Protein AF-A0A921BBA7-F1 (afdb_monomer)

Sequence (128 aa):
MGIFNRSHRPATRPSYISVFQDDDEAFNIWANDMKMPRERIYSLNEKDNFWAMGPTGPWGPCSEIFIDQGKAIGCGKITCTIGCDCDRYLEIWNLVFMQYDRDASGKLTPLPKPSIDTGRGPLNALLQ

Secondary structure (DSSP, 8-state):
------------PPEEEEEETT-HHHHHIIIIIS---GGGEEEE-HHHHEEESSSSEEEEEEEEEEEE--TTTS-S-TT--TT-SSTTEEEEEEEEEEEEEE-TT--EEEEEEEEEEEEEPPGGGG--

Radius of gyration: 17.74 Å; Cα contacts (8 Å, |Δi|>4): 228; chains: 1; bounding box: 37×27×72 Å

Solvent-accessible surface area (backbone atoms only — not comparable to full-atom v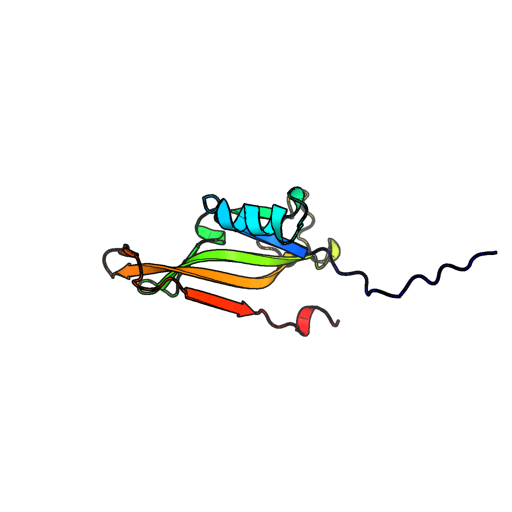alues): 7566 Å² total; per-residue (Å²): 139,84,83,79,78,76,75,85,65,75,84,74,63,60,67,35,36,42,26,23,62,87,39,62,64,62,48,44,44,42,38,68,74,69,60,41,62,64,95,39,52,42,70,35,56,60,92,79,17,44,50,62,80,52,88,46,43,55,22,24,48,22,36,35,37,27,38,54,73,41,74,90,57,33,82,77,51,94,79,68,50,90,94,45,100,43,69,16,54,38,68,45,34,41,42,31,44,35,40,31,33,27,38,93,88,66,51,74,41,78,46,98,65,69,45,79,49,73,52,70,46,80,74,75,78,76,80,118

pLDDT: mean 82.26, std 17.2, range [31.67, 96.19]

Nearest PDB structures (foldseek):
  3htz-assembly1_A  TM=9.015E-01  e=3.832E-12  Aquifex aeolicus
  1riq-assembly1_A  TM=8.917E-01  e=1.479E-11  Aquifex aeolicus
  4xem-assembly1_A  TM=7.958E-01  e=9.562E-10  Homo sapiens
  5knn-assembly3_C  TM=7.940E-01  e=1.075E-09  Homo sapiens
  5v59-assembly1_A  TM=7.681E-01  e=1.075E-09  Homo sapiens

Structure (mmCIF, N/CA/C/O backbone):
data_AF-A0A921BBA7-F1
#
_entry.id   AF-A0A921BBA7-F1
#
loop_
_atom_site.group_PDB
_atom_site.id
_atom_site.type_symbol
_atom_site.label_atom_id
_atom_site.label_alt_id
_atom_site.label_comp_id
_atom_site.label_asym_id
_atom_site.label_entity_id
_atom_site.label_seq_id
_atom_site.pdbx_PDB_ins_code
_atom_site.Cartn_x
_atom_site.Cartn_y
_atom_site.Cartn_z
_atom_site.occupancy
_atom_site.B_iso_or_equiv
_atom_site.auth_seq_id
_atom_site.auth_comp_id
_atom_site.auth_asym_id
_atom_site.auth_atom_id
_atom_site.pdbx_PDB_model_num
ATOM 1 N N . MET A 1 1 ? -8.805 -7.497 -47.170 1.00 36.53 1 MET A N 1
ATOM 2 C CA . MET A 1 1 ? -7.637 -6.730 -46.684 1.00 36.53 1 MET A CA 1
ATOM 3 C C . MET A 1 1 ? -8.135 -5.829 -45.558 1.00 36.53 1 MET A C 1
ATOM 5 O O . MET A 1 1 ? -8.644 -4.751 -45.819 1.00 36.53 1 MET A O 1
ATOM 9 N N . GLY A 1 2 ? -8.181 -6.346 -44.327 1.00 31.67 2 GLY A N 1
ATOM 10 C CA . GLY A 1 2 ? -8.756 -5.635 -43.181 1.00 31.67 2 GLY A CA 1
ATOM 11 C C . GLY A 1 2 ? -7.668 -4.889 -42.42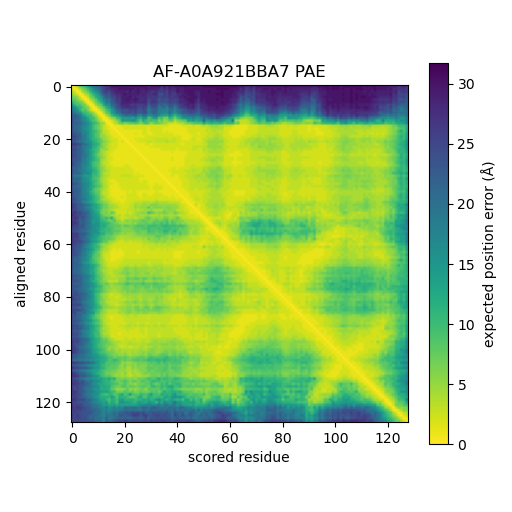2 1.00 31.67 2 GLY A C 1
ATOM 12 O O . GLY A 1 2 ? -6.848 -5.518 -41.761 1.00 31.67 2 GLY A O 1
ATOM 13 N N . ILE A 1 3 ? -7.650 -3.563 -42.527 1.00 39.69 3 ILE A N 1
ATOM 14 C CA . ILE A 1 3 ? -6.789 -2.703 -41.715 1.00 39.69 3 ILE A CA 1
ATOM 15 C C . ILE A 1 3 ? -7.547 -2.449 -40.409 1.00 39.69 3 ILE A C 1
ATOM 17 O O . ILE A 1 3 ? -8.387 -1.556 -40.332 1.00 39.69 3 ILE A O 1
ATOM 21 N N . PHE A 1 4 ? -7.300 -3.269 -39.385 1.00 39.47 4 PHE A N 1
ATOM 22 C CA . PHE A 1 4 ? -7.743 -2.940 -38.032 1.00 39.47 4 PHE A CA 1
ATOM 23 C C . PHE A 1 4 ? -6.871 -1.800 -37.510 1.00 39.47 4 PHE A C 1
ATOM 25 O O . PHE A 1 4 ? -5.696 -1.974 -37.185 1.00 39.47 4 PHE A O 1
ATOM 32 N N . ASN A 1 5 ? -7.476 -0.619 -37.476 1.00 34.72 5 ASN A N 1
ATOM 33 C CA . ASN A 1 5 ? -6.937 0.596 -36.902 1.00 34.72 5 ASN A CA 1
ATOM 34 C C . ASN A 1 5 ? -6.646 0.351 -35.409 1.00 34.72 5 ASN A C 1
ATOM 36 O O . ASN A 1 5 ? -7.567 0.280 -34.593 1.00 34.72 5 ASN A O 1
ATOM 40 N N . ARG A 1 6 ? -5.371 0.164 -35.042 1.00 42.41 6 ARG A N 1
ATOM 41 C CA . ARG A 1 6 ? -4.951 0.186 -33.637 1.00 42.41 6 ARG A CA 1
ATOM 42 C C . ARG A 1 6 ? -5.122 1.619 -33.148 1.00 42.41 6 ARG A C 1
ATOM 44 O O . ARG A 1 6 ? -4.272 2.475 -33.385 1.00 42.41 6 ARG A O 1
ATOM 51 N N . SER A 1 7 ? -6.241 1.865 -32.474 1.00 42.69 7 SER A N 1
ATOM 52 C CA . SER A 1 7 ? -6.438 3.041 -31.635 1.00 42.69 7 SER A CA 1
ATOM 53 C C . SER A 1 7 ? -5.177 3.249 -30.796 1.00 42.69 7 SER A C 1
ATOM 55 O O . SER A 1 7 ? -4.808 2.367 -30.015 1.00 42.69 7 SER A O 1
ATOM 57 N N . HIS A 1 8 ? -4.511 4.385 -30.988 1.00 42.09 8 HIS A N 1
ATOM 58 C CA . HIS A 1 8 ? -3.398 4.836 -30.165 1.00 42.09 8 HIS A CA 1
ATOM 59 C C . HIS A 1 8 ? -3.914 5.076 -28.741 1.00 42.09 8 HIS A C 1
ATOM 61 O O . HIS A 1 8 ? -4.274 6.191 -28.377 1.00 42.09 8 HIS A O 1
ATOM 67 N N . ARG A 1 9 ? -3.983 4.022 -27.923 1.00 42.25 9 ARG A N 1
ATOM 68 C CA . ARG A 1 9 ? -3.868 4.218 -26.480 1.00 42.25 9 ARG A CA 1
ATOM 69 C C . ARG A 1 9 ? -2.393 4.541 -26.239 1.00 42.25 9 ARG A C 1
ATOM 71 O O . ARG A 1 9 ? -1.557 3.775 -26.729 1.00 42.25 9 ARG A O 1
ATOM 78 N N . PRO A 1 10 ? -2.049 5.631 -25.530 1.00 43.28 10 PRO A N 1
ATOM 79 C CA . PRO A 1 10 ? -0.697 5.765 -25.005 1.00 43.28 10 PRO A CA 1
ATOM 80 C C . PRO A 1 10 ? -0.383 4.456 -24.284 1.00 43.28 10 PRO A C 1
ATOM 82 O O . PRO A 1 10 ? -1.270 3.920 -23.614 1.00 43.28 10 PRO A O 1
ATOM 85 N N . ALA A 1 11 ? 0.814 3.898 -24.472 1.00 44.59 11 ALA A N 1
ATOM 86 C CA . ALA A 1 11 ? 1.231 2.721 -23.724 1.00 44.59 11 ALA A CA 1
ATOM 87 C C . ALA A 1 11 ? 1.105 3.072 -22.238 1.00 44.59 11 ALA A C 1
ATOM 89 O O . ALA A 1 11 ? 1.922 3.815 -21.700 1.00 44.59 11 ALA A O 1
ATOM 90 N N . THR A 1 12 ? 0.018 2.637 -21.601 1.00 57.91 12 THR A N 1
ATOM 91 C CA . THR A 1 12 ? -0.230 2.902 -20.192 1.00 57.91 12 THR A CA 1
ATOM 92 C C . THR A 1 12 ? 0.896 2.199 -19.459 1.00 57.91 12 THR A C 1
ATOM 94 O O . THR A 1 12 ? 0.947 0.964 -19.470 1.00 57.91 12 THR A O 1
ATOM 97 N N . ARG A 1 13 ? 1.850 2.976 -18.924 1.00 63.72 13 ARG A N 1
ATOM 98 C CA . ARG A 1 13 ? 2.945 2.440 -18.110 1.00 63.72 13 ARG A CA 1
ATOM 99 C C . ARG A 1 13 ? 2.322 1.516 -17.058 1.00 63.72 13 ARG A C 1
ATOM 101 O O . ARG A 1 13 ? 1.271 1.869 -16.516 1.00 63.72 13 ARG A O 1
ATOM 108 N N . PRO A 1 14 ? 2.882 0.316 -16.834 1.00 68.62 14 PRO A N 1
ATOM 109 C CA . PRO A 1 14 ? 2.267 -0.645 -15.936 1.00 68.62 14 PRO A CA 1
ATOM 110 C C . PRO A 1 14 ? 2.162 -0.029 -14.542 1.00 68.62 14 PRO A C 1
ATOM 112 O O . PRO A 1 14 ? 3.162 0.417 -13.978 1.00 68.62 14 PRO A O 1
ATOM 115 N N . SER A 1 15 ? 0.934 0.020 -14.032 1.00 82.81 15 SER A N 1
ATOM 116 C CA . SER A 1 15 ? 0.661 0.389 -12.654 1.00 82.81 15 SER A CA 1
ATOM 117 C C . SER A 1 15 ? 0.811 -0.825 -11.745 1.00 82.81 15 SER A C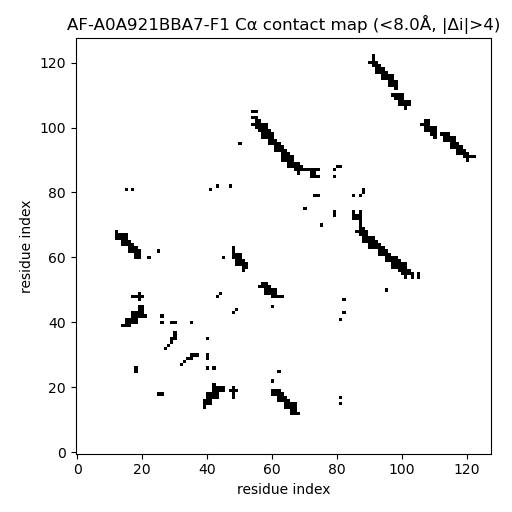 1
ATOM 119 O O . SER A 1 15 ? 0.504 -1.959 -12.135 1.00 82.81 15 SER A O 1
ATOM 121 N N . TYR A 1 16 ? 1.287 -0.558 -10.539 1.00 94.50 16 TYR A N 1
ATOM 122 C CA . TYR A 1 16 ? 1.436 -1.517 -9.453 1.00 94.50 16 TYR A CA 1
ATOM 123 C C . TYR A 1 16 ? 0.729 -0.972 -8.221 1.00 94.50 16 TYR A C 1
ATOM 125 O O . TYR A 1 16 ? 0.590 0.243 -8.087 1.00 94.50 16 TYR A O 1
ATOM 133 N N . ILE A 1 17 ? 0.275 -1.868 -7.354 1.00 95.25 17 ILE A N 1
ATOM 134 C CA . ILE A 1 17 ? -0.479 -1.528 -6.151 1.00 95.25 17 ILE A CA 1
ATOM 135 C C . ILE A 1 17 ? 0.249 -2.097 -4.939 1.00 95.25 17 ILE A C 1
ATOM 137 O O . ILE A 1 17 ? 0.703 -3.241 -4.998 1.00 95.25 17 ILE A O 1
ATOM 141 N N . SER A 1 18 ? 0.326 -1.334 -3.855 1.00 95.56 18 SER A N 1
ATOM 142 C CA . SER A 1 18 ? 0.605 -1.865 -2.520 1.00 95.56 18 SER A CA 1
ATOM 143 C C . SER A 1 18 ? -0.656 -1.808 -1.652 1.00 95.56 18 SER A C 1
ATOM 145 O O . SER A 1 18 ? -1.534 -0.963 -1.859 1.00 95.56 18 SER A O 1
ATOM 147 N N . VAL A 1 19 ? -0.777 -2.747 -0.722 1.00 95.75 19 VAL A N 1
ATOM 148 C CA . VAL A 1 19 ? -1.810 -2.800 0.318 1.00 95.75 19 VAL A CA 1
ATOM 149 C C . VAL A 1 19 ? -1.166 -3.250 1.622 1.00 95.75 19 VAL A C 1
ATOM 151 O O . VAL A 1 19 ? -0.162 -3.969 1.612 1.00 95.75 19 VAL A O 1
ATOM 154 N N . PHE A 1 20 ? -1.768 -2.877 2.747 1.00 95.06 20 PHE A N 1
ATOM 155 C CA . PHE A 1 20 ? -1.360 -3.413 4.038 1.00 95.06 20 PHE A CA 1
ATOM 156 C C . PHE A 1 20 ? -1.543 -4.937 4.079 1.00 95.06 20 PHE A C 1
ATOM 158 O O . PHE A 1 20 ? -2.550 -5.466 3.614 1.00 95.06 20 PHE A O 1
ATOM 165 N N . GLN A 1 21 ? -0.556 -5.651 4.620 1.00 93.00 21 GLN A N 1
ATOM 166 C CA . GLN A 1 21 ? -0.489 -7.116 4.586 1.00 93.00 21 GLN A CA 1
ATOM 167 C C . GLN A 1 21 ? -1.685 -7.829 5.226 1.00 93.00 21 GLN A C 1
ATOM 169 O O . GLN A 1 21 ? -2.002 -8.937 4.805 1.00 93.00 21 GLN A O 1
ATOM 174 N N . ASP A 1 22 ? -2.339 -7.190 6.198 1.00 92.88 22 ASP A N 1
ATOM 175 C CA . ASP A 1 22 ? -3.496 -7.744 6.905 1.00 92.88 22 ASP A CA 1
ATOM 176 C C . ASP A 1 22 ? -4.832 -7.170 6.373 1.00 92.88 22 ASP A C 1
ATOM 178 O O . ASP A 1 22 ? -5.892 -7.441 6.934 1.00 92.88 22 ASP A O 1
ATOM 182 N N . ASP A 1 23 ? -4.800 -6.376 5.292 1.00 92.31 23 ASP A N 1
ATOM 183 C CA . ASP A 1 23 ? -5.977 -5.792 4.632 1.00 92.31 23 ASP A CA 1
ATOM 184 C C . ASP A 1 23 ? -6.376 -6.598 3.380 1.00 92.31 23 ASP A C 1
ATOM 186 O O . ASP A 1 23 ? -6.194 -6.197 2.222 1.00 92.31 23 ASP A O 1
ATOM 190 N N . ASP A 1 24 ? -6.939 -7.781 3.629 1.00 94.50 24 ASP A N 1
ATOM 191 C CA . ASP A 1 24 ? -7.467 -8.662 2.582 1.00 94.50 24 ASP A CA 1
ATOM 192 C C . ASP A 1 24 ? -8.624 -8.018 1.799 1.00 94.50 24 ASP A C 1
ATOM 194 O O . ASP A 1 24 ? -8.880 -8.387 0.647 1.00 94.50 24 ASP A O 1
ATOM 198 N N . GLU A 1 25 ? -9.349 -7.071 2.398 1.00 94.00 25 GLU A N 1
ATOM 199 C CA . GLU A 1 25 ? -10.453 -6.371 1.742 1.00 94.00 25 GLU A CA 1
ATOM 200 C C . GLU A 1 25 ? -9.919 -5.495 0.607 1.00 94.00 25 GLU A C 1
ATOM 202 O O . GLU A 1 25 ? -10.330 -5.669 -0.547 1.00 94.00 25 GLU A O 1
ATOM 207 N N . ALA A 1 26 ? -8.935 -4.638 0.896 1.00 93.69 26 ALA A N 1
ATOM 208 C CA . ALA A 1 26 ? -8.286 -3.807 -0.112 1.00 93.69 26 ALA A CA 1
ATOM 209 C C . ALA A 1 26 ? -7.655 -4.659 -1.222 1.00 93.69 26 ALA A C 1
ATOM 211 O O . ALA A 1 26 ? -7.840 -4.369 -2.411 1.00 93.69 26 ALA A O 1
ATOM 212 N N . PHE A 1 27 ? -6.968 -5.752 -0.863 1.00 96.19 27 PHE A N 1
ATOM 213 C CA . PHE A 1 27 ? -6.399 -6.675 -1.848 1.00 96.19 27 PHE A CA 1
ATOM 214 C C . PHE A 1 27 ? -7.476 -7.2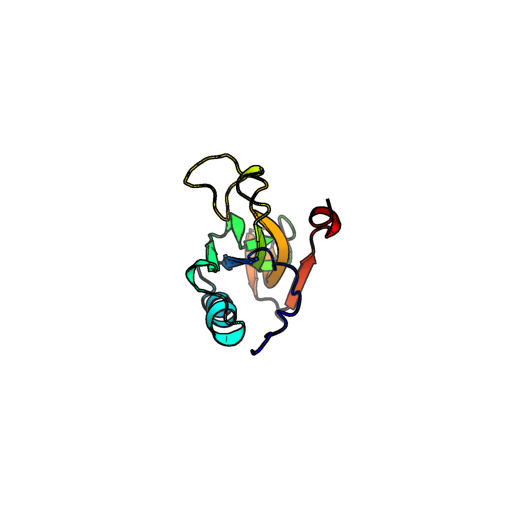18 -2.798 1.00 96.19 27 PHE A C 1
ATOM 216 O O . PHE A 1 27 ? -7.309 -7.218 -4.023 1.00 96.19 27 PHE A O 1
ATOM 223 N N . ASN A 1 28 ? -8.594 -7.692 -2.245 1.00 96.00 28 ASN A N 1
ATOM 224 C CA . ASN A 1 28 ? -9.661 -8.306 -3.024 1.00 96.00 28 ASN A CA 1
ATOM 225 C C . ASN A 1 28 ? -10.412 -7.296 -3.891 1.00 96.00 28 ASN A C 1
ATOM 227 O O . ASN A 1 28 ? -10.751 -7.643 -5.022 1.00 96.00 28 ASN A O 1
ATOM 231 N N . ILE A 1 29 ? -10.615 -6.061 -3.431 1.00 94.88 29 ILE A N 1
ATOM 232 C CA . ILE A 1 29 ? -11.194 -4.991 -4.256 1.00 94.88 29 ILE A CA 1
ATOM 233 C C . ILE A 1 29 ? -10.293 -4.727 -5.468 1.00 94.88 29 ILE A C 1
ATOM 235 O O . ILE A 1 29 ? -10.761 -4.727 -6.611 1.00 94.88 29 ILE A O 1
ATOM 239 N N . TRP A 1 30 ? -8.980 -4.591 -5.261 1.00 94.88 30 TRP A N 1
ATOM 240 C CA . TRP A 1 30 ? -8.042 -4.388 -6.366 1.00 94.88 30 TRP A CA 1
ATOM 241 C C . TRP A 1 30 ? -8.014 -5.566 -7.343 1.00 94.88 30 TRP A C 1
ATOM 243 O O . TRP A 1 30 ? -8.095 -5.373 -8.560 1.00 94.88 30 TRP A O 1
ATOM 253 N N . ALA A 1 31 ? -7.928 -6.792 -6.828 1.00 94.75 31 ALA A N 1
ATOM 254 C CA . ALA A 1 31 ? -7.825 -7.990 -7.652 1.00 94.75 31 ALA A CA 1
ATOM 255 C C . ALA A 1 31 ? -9.131 -8.310 -8.395 1.00 94.75 31 ALA A C 1
ATOM 257 O O . ALA A 1 31 ? -9.122 -8.638 -9.584 1.00 94.75 31 ALA A O 1
ATOM 258 N N . ASN A 1 32 ? -10.262 -8.245 -7.695 1.00 95.00 32 ASN A N 1
ATOM 259 C CA . ASN A 1 32 ? -11.524 -8.797 -8.171 1.00 95.00 32 ASN A CA 1
ATOM 260 C C . ASN A 1 32 ? -12.436 -7.727 -8.759 1.00 95.00 32 ASN A C 1
ATOM 262 O O . ASN A 1 32 ? -13.069 -8.010 -9.772 1.00 95.00 32 ASN A O 1
ATOM 266 N N . ASP A 1 33 ? -12.486 -6.520 -8.204 1.00 94.81 33 ASP A N 1
ATOM 267 C CA . ASP A 1 33 ? -13.417 -5.489 -8.675 1.00 94.81 33 ASP A CA 1
ATOM 268 C C . ASP A 1 33 ? -12.737 -4.584 -9.700 1.00 94.81 33 ASP A C 1
ATOM 270 O O . ASP A 1 33 ? -13.243 -4.408 -10.810 1.00 94.81 33 ASP A O 1
ATOM 274 N N . MET A 1 34 ? -11.525 -4.119 -9.383 1.00 91.81 34 MET A N 1
ATOM 275 C CA . MET A 1 34 ? -10.698 -3.304 -10.283 1.00 91.81 34 MET A CA 1
ATOM 276 C C . MET A 1 34 ? -9.935 -4.130 -11.326 1.00 91.81 34 MET A C 1
ATOM 278 O O . MET A 1 34 ? -9.358 -3.566 -12.257 1.00 91.81 34 MET A O 1
ATOM 282 N N . LYS A 1 35 ? -9.958 -5.465 -11.203 1.00 93.12 35 LYS A N 1
ATOM 283 C CA . LYS A 1 35 ? -9.344 -6.422 -12.143 1.00 93.12 35 LYS A CA 1
ATOM 284 C C . LYS A 1 35 ? -7.832 -6.233 -12.319 1.00 93.12 35 LYS A C 1
ATOM 286 O O . LYS A 1 35 ? -7.299 -6.490 -13.402 1.00 93.12 35 LYS A O 1
ATOM 291 N N . MET A 1 36 ? -7.129 -5.800 -11.273 1.00 92.06 36 MET A N 1
ATOM 292 C CA . MET A 1 36 ? -5.669 -5.747 -11.293 1.00 92.06 36 MET A CA 1
ATOM 293 C C . MET A 1 36 ? -5.081 -7.166 -11.245 1.00 92.06 36 MET A C 1
ATOM 295 O O . MET A 1 36 ? -5.536 -7.991 -10.449 1.00 92.06 36 MET A O 1
ATOM 299 N N . PRO A 1 37 ? -4.063 -7.479 -12.070 1.00 94.56 37 PRO A N 1
ATOM 300 C CA . PRO A 1 37 ? -3.366 -8.756 -11.974 1.00 94.56 37 PRO A CA 1
ATOM 301 C C . PRO A 1 37 ? -2.759 -8.921 -10.579 1.00 94.56 37 PRO A C 1
ATOM 303 O O . PRO A 1 37 ? -2.091 -8.009 -10.088 1.00 94.56 37 PRO A O 1
ATOM 306 N N . ARG A 1 38 ? -2.983 -10.075 -9.944 1.00 94.56 38 ARG A N 1
ATOM 307 C CA . ARG A 1 38 ? -2.568 -10.331 -8.553 1.00 94.56 38 ARG A CA 1
ATOM 308 C C . ARG A 1 38 ? -1.058 -10.208 -8.372 1.00 94.56 38 ARG A C 1
ATOM 310 O O . ARG A 1 38 ? -0.606 -9.725 -7.347 1.00 94.56 38 ARG A O 1
ATOM 317 N N . GLU A 1 39 ? -0.281 -10.550 -9.394 1.00 93.75 39 GLU A N 1
ATOM 318 C CA . GLU A 1 39 ? 1.175 -10.395 -9.429 1.00 93.75 39 GLU A CA 1
ATOM 319 C C . GLU A 1 39 ? 1.660 -8.932 -9.432 1.00 93.75 39 GLU A C 1
ATOM 321 O O . GLU A 1 39 ? 2.862 -8.683 -9.366 1.00 93.75 39 GLU A O 1
ATOM 326 N N . ARG A 1 40 ? 0.745 -7.960 -9.543 1.00 94.06 40 ARG A N 1
ATOM 327 C CA . ARG A 1 40 ? 1.030 -6.522 -9.444 1.00 94.06 40 ARG A CA 1
ATOM 328 C C . ARG A 1 40 ? 0.489 -5.885 -8.166 1.00 94.06 40 ARG A C 1
ATOM 330 O O . ARG A 1 40 ? 0.597 -4.667 -8.034 1.00 94.06 40 ARG A O 1
ATOM 337 N N . ILE A 1 41 ? -0.094 -6.679 -7.270 1.00 95.25 41 ILE A N 1
ATOM 338 C CA . ILE A 1 41 ? -0.609 -6.237 -5.975 1.00 95.25 41 ILE A CA 1
ATOM 339 C C . ILE A 1 41 ? 0.332 -6.788 -4.905 1.00 95.25 41 ILE A C 1
ATOM 341 O O . ILE A 1 41 ? 0.505 -8.000 -4.784 1.00 95.25 41 ILE A O 1
ATOM 345 N N . TYR A 1 42 ? 0.965 -5.894 -4.159 1.00 95.12 42 TYR A N 1
ATOM 346 C CA . TYR A 1 42 ? 1.961 -6.217 -3.149 1.00 95.12 42 TYR A CA 1
ATOM 347 C C . TYR A 1 42 ? 1.375 -5.997 -1.760 1.00 95.12 42 TYR A C 1
ATOM 349 O O . TYR A 1 42 ? 0.936 -4.901 -1.438 1.00 95.12 42 TYR A O 1
ATOM 357 N N . SER A 1 43 ? 1.405 -7.033 -0.934 1.00 95.12 43 SER A N 1
ATOM 358 C CA . SER A 1 43 ? 1.089 -6.944 0.490 1.00 95.12 43 SER A CA 1
ATOM 359 C C . SER A 1 43 ? 2.355 -6.545 1.251 1.00 95.12 43 SER A C 1
ATOM 361 O O .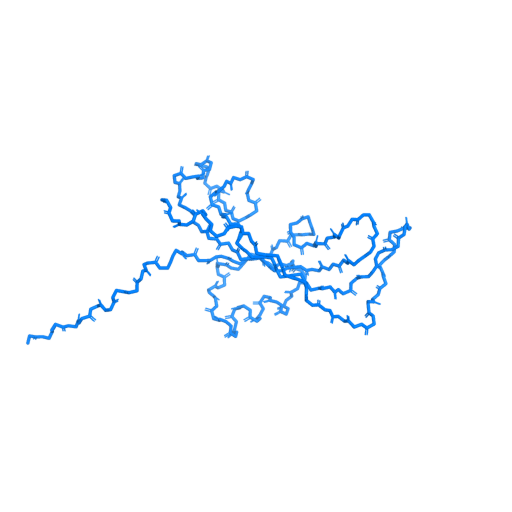 SER A 1 43 ? 3.301 -7.336 1.290 1.00 95.12 43 SER A O 1
ATOM 363 N N . LEU A 1 44 ? 2.407 -5.331 1.810 1.00 92.81 44 LEU A N 1
ATOM 364 C CA . LEU A 1 44 ? 3.563 -4.837 2.572 1.00 92.81 44 LEU A CA 1
ATOM 365 C C . LEU A 1 44 ? 3.224 -4.628 4.052 1.00 92.81 44 LEU A C 1
ATOM 367 O O . LEU A 1 44 ? 2.065 -4.608 4.466 1.00 92.81 44 LEU A O 1
ATOM 371 N N . ASN A 1 45 ? 4.271 -4.499 4.864 1.00 91.88 45 ASN A N 1
ATOM 372 C CA . ASN A 1 45 ? 4.155 -4.382 6.314 1.00 91.88 45 ASN A CA 1
ATOM 373 C C . ASN A 1 45 ? 3.750 -2.959 6.758 1.00 91.88 45 ASN A C 1
ATOM 375 O O . ASN A 1 45 ? 3.566 -2.053 5.947 1.00 91.88 45 ASN A O 1
ATOM 379 N N . GLU A 1 46 ? 3.651 -2.763 8.074 1.00 87.12 46 GLU A N 1
ATOM 380 C CA . GLU A 1 46 ? 3.221 -1.506 8.699 1.00 87.12 46 GLU A CA 1
ATOM 381 C C . GLU A 1 46 ? 4.094 -0.300 8.323 1.00 87.12 46 GLU A C 1
ATOM 383 O O . GLU A 1 46 ? 3.587 0.802 8.159 1.00 87.12 46 GLU A O 1
ATOM 388 N N . LYS A 1 47 ? 5.401 -0.496 8.128 1.00 86.00 47 LYS A N 1
ATOM 389 C CA . LYS A 1 47 ? 6.322 0.590 7.772 1.00 86.00 47 LYS A CA 1
ATOM 390 C C . LYS A 1 47 ? 5.966 1.225 6.426 1.00 86.00 47 LYS A C 1
ATOM 392 O O . LYS A 1 47 ? 6.185 2.420 6.253 1.00 86.00 47 LYS A O 1
ATOM 397 N N . ASP A 1 48 ? 5.468 0.416 5.496 1.00 83.94 48 ASP A N 1
ATOM 398 C CA . ASP A 1 48 ? 5.242 0.825 4.113 1.00 83.94 48 ASP A CA 1
ATOM 399 C C . ASP A 1 48 ? 3.757 1.124 3.849 1.00 83.94 48 ASP A C 1
ATOM 401 O O . ASP A 1 48 ? 3.452 2.056 3.121 1.00 83.94 48 ASP A O 1
ATOM 405 N N . ASN A 1 49 ? 2.825 0.385 4.467 1.00 87.62 49 ASN A N 1
ATOM 406 C CA . ASN A 1 49 ? 1.386 0.523 4.211 1.00 87.62 49 ASN A CA 1
ATOM 407 C C . ASN A 1 49 ? 0.535 0.870 5.445 1.00 87.62 49 ASN A C 1
ATOM 409 O O . ASN A 1 49 ? -0.668 0.596 5.470 1.00 87.62 49 ASN A O 1
ATOM 413 N N . PHE A 1 50 ? 1.124 1.480 6.474 1.00 84.38 50 PHE A N 1
ATOM 414 C CA . PHE A 1 50 ? 0.370 2.020 7.603 1.00 84.38 50 PHE A CA 1
ATOM 415 C C . PHE A 1 50 ? 0.723 3.486 7.823 1.00 84.38 50 PHE A C 1
ATOM 417 O O . PHE A 1 50 ? 1.817 3.844 8.263 1.00 84.38 50 PHE A O 1
ATOM 424 N N . TRP A 1 51 ? -0.224 4.355 7.491 1.00 86.38 51 TRP A N 1
ATOM 425 C CA . TRP A 1 51 ? 0.007 5.786 7.494 1.00 86.38 51 TRP A CA 1
ATOM 426 C C . TRP A 1 51 ? -0.356 6.411 8.840 1.00 86.38 51 TRP A C 1
ATOM 428 O O . TRP A 1 51 ? -1.349 6.059 9.486 1.00 86.38 51 TRP A O 1
ATOM 438 N N . ALA A 1 52 ? 0.456 7.387 9.234 1.00 84.44 52 ALA A N 1
ATOM 439 C CA . ALA A 1 52 ? 0.326 8.141 10.465 1.00 84.44 52 ALA A CA 1
ATOM 440 C C . ALA A 1 52 ? 0.513 9.635 10.195 1.00 84.44 52 ALA A C 1
ATOM 442 O O . ALA A 1 52 ? 1.528 10.042 9.631 1.00 84.44 52 ALA A O 1
ATOM 443 N N . MET A 1 53 ? -0.404 10.467 10.696 1.00 81.56 53 MET A N 1
ATOM 444 C CA . MET A 1 53 ? -0.256 11.928 10.606 1.00 81.56 53 MET A CA 1
ATOM 445 C C . MET A 1 53 ? 0.945 12.444 11.411 1.00 81.56 53 MET A C 1
ATOM 447 O O . MET A 1 53 ? 1.514 13.494 11.119 1.00 81.56 53 MET A O 1
ATOM 451 N N . GLY A 1 54 ? 1.319 11.712 12.456 1.00 84.94 54 GLY A N 1
ATOM 452 C CA . GLY A 1 54 ? 2.378 12.069 13.384 1.00 84.94 54 GLY A CA 1
ATOM 453 C C . GLY A 1 54 ? 2.347 11.170 14.620 1.00 84.94 54 GLY A C 1
ATOM 454 O O . GLY A 1 54 ? 1.703 10.118 14.600 1.00 84.94 54 GLY A O 1
ATOM 455 N N . PRO A 1 55 ? 3.010 11.576 15.720 1.00 84.19 55 PRO A N 1
ATOM 456 C CA . PRO A 1 55 ? 3.056 10.792 16.957 1.00 84.19 55 PRO A CA 1
ATOM 457 C C . PRO A 1 55 ? 1.674 10.488 17.556 1.00 84.19 55 PRO A C 1
ATOM 459 O O . PRO A 1 55 ? 1.509 9.460 18.208 1.00 84.19 55 PRO A O 1
ATOM 462 N N . THR A 1 56 ? 0.694 11.366 17.319 1.00 86.88 56 THR A N 1
ATOM 463 C CA . THR A 1 56 ? -0.709 11.227 17.738 1.00 86.88 56 THR A CA 1
ATOM 464 C C . THR A 1 56 ? -1.654 11.638 16.608 1.00 86.88 56 THR A C 1
ATOM 466 O O . THR A 1 56 ? -1.248 12.365 15.697 1.00 86.88 56 THR A O 1
ATOM 469 N N . GLY A 1 57 ? -2.924 11.244 16.702 1.00 86.38 57 GLY A N 1
ATOM 470 C CA . GLY A 1 57 ? -3.982 11.611 15.758 1.00 86.38 57 GLY A CA 1
ATOM 471 C C . GLY A 1 57 ? -4.404 10.467 14.828 1.00 86.38 57 GLY A C 1
ATOM 472 O O . GLY A 1 57 ? -4.176 9.302 15.163 1.00 86.38 57 GLY A O 1
ATOM 473 N N . PRO A 1 58 ? -4.998 10.777 13.659 1.00 85.75 58 PRO A N 1
ATOM 474 C CA . PRO A 1 58 ? -5.547 9.774 12.752 1.00 85.75 58 PRO A CA 1
ATOM 475 C C . PRO A 1 58 ? -4.488 8.874 12.111 1.00 85.75 58 PRO A C 1
ATOM 477 O O . PRO A 1 58 ? -3.468 9.351 11.604 1.00 85.75 58 PRO A O 1
ATOM 480 N N . TRP A 1 59 ? -4.743 7.571 12.171 1.00 90.12 59 TRP A N 1
ATOM 481 C CA . TRP A 1 59 ? -3.857 6.482 11.758 1.00 90.12 59 TRP A CA 1
ATOM 482 C C . TRP A 1 59 ? -4.667 5.447 10.957 1.00 90.12 59 TRP A C 1
ATOM 484 O O . TRP A 1 59 ? -5.871 5.281 11.184 1.00 90.12 59 TRP A O 1
ATOM 494 N N . GLY A 1 60 ? -4.039 4.705 10.049 1.00 90.56 60 GLY A N 1
ATOM 495 C CA . GLY A 1 60 ? -4.737 3.612 9.372 1.00 90.56 60 GLY A CA 1
ATOM 496 C C . GLY A 1 60 ? -3.935 2.896 8.292 1.00 90.56 60 GLY A C 1
ATOM 497 O O . GLY A 1 60 ? -2.911 3.417 7.841 1.00 90.56 60 GLY A O 1
ATOM 498 N N . PRO A 1 61 ? -4.405 1.711 7.862 1.00 92.81 61 PRO A N 1
ATOM 499 C CA . PRO A 1 61 ? -3.839 1.030 6.709 1.00 92.81 61 PRO A CA 1
ATOM 500 C C . PRO A 1 61 ? -4.035 1.881 5.452 1.00 92.81 61 PRO A C 1
ATOM 502 O O . PRO A 1 61 ? -4.999 2.647 5.338 1.00 92.81 61 PRO A O 1
ATOM 505 N N . CYS A 1 62 ? -3.130 1.740 4.494 1.00 92.19 62 CYS A N 1
ATOM 506 C CA . CYS A 1 62 ? -3.247 2.412 3.213 1.00 92.19 62 CYS A CA 1
ATOM 507 C C . CYS A 1 62 ? -3.024 1.469 2.034 1.00 92.19 62 CYS A C 1
ATOM 509 O O . CYS A 1 62 ? -2.472 0.372 2.156 1.00 92.19 62 CYS A O 1
ATOM 511 N N . SER A 1 63 ? -3.473 1.931 0.872 1.00 93.44 63 SER A N 1
ATOM 512 C CA . SER A 1 63 ? -3.166 1.337 -0.418 1.00 93.44 63 SER A CA 1
ATOM 513 C C . SER A 1 63 ? -2.567 2.388 -1.337 1.00 93.44 63 SER A C 1
ATOM 515 O O . SER A 1 63 ? -3.109 3.485 -1.471 1.00 93.44 63 SER A O 1
ATOM 517 N N . GLU A 1 64 ? -1.465 2.054 -1.998 1.00 92.94 64 GLU A N 1
ATOM 518 C CA . GLU A 1 64 ? -0.722 3.010 -2.814 1.00 92.94 64 GLU A CA 1
ATOM 519 C C . GLU A 1 64 ? -0.632 2.541 -4.261 1.00 92.94 64 GLU A C 1
ATOM 521 O O . GLU A 1 64 ? -0.577 1.347 -4.561 1.00 92.94 64 GLU A O 1
ATOM 526 N N . ILE A 1 65 ? -0.620 3.505 -5.176 1.00 92.62 65 ILE A N 1
ATOM 527 C CA . ILE A 1 65 ? -0.549 3.290 -6.615 1.00 92.62 65 ILE A CA 1
ATOM 528 C C . ILE A 1 65 ? 0.808 3.774 -7.105 1.00 92.62 65 ILE A C 1
ATOM 530 O O . ILE A 1 65 ? 1.169 4.938 -6.921 1.00 92.62 65 ILE A O 1
ATOM 534 N N . PHE A 1 66 ? 1.511 2.903 -7.819 1.00 92.44 66 PHE A N 1
ATOM 535 C CA . PHE A 1 66 ? 2.830 3.172 -8.374 1.00 92.44 66 PHE A CA 1
ATOM 536 C C . PHE A 1 66 ? 2.833 3.097 -9.894 1.00 92.44 66 PHE A C 1
ATOM 538 O O . PHE A 1 66 ? 2.092 2.319 -10.499 1.00 92.44 66 PHE A O 1
ATOM 545 N N . ILE A 1 67 ? 3.742 3.846 -10.512 1.00 90.69 67 ILE A N 1
ATOM 546 C CA . ILE A 1 67 ? 4.103 3.710 -11.924 1.00 90.69 67 ILE A CA 1
ATOM 547 C C . ILE A 1 67 ? 5.557 3.244 -12.032 1.00 90.69 67 ILE A C 1
ATOM 549 O O . ILE A 1 67 ? 6.449 3.844 -11.437 1.00 90.69 67 ILE A O 1
ATOM 553 N N . ASP A 1 68 ? 5.812 2.211 -12.844 1.00 90.94 68 ASP A N 1
ATOM 554 C CA . ASP A 1 68 ? 7.182 1.836 -13.224 1.00 90.94 68 ASP A CA 1
ATOM 555 C C . ASP A 1 68 ? 7.740 2.852 -14.234 1.00 90.94 68 ASP A C 1
ATOM 557 O O . ASP A 1 68 ? 7.315 2.920 -15.393 1.00 90.94 68 ASP A O 1
ATOM 561 N N . GLN A 1 69 ? 8.707 3.647 -13.779 1.00 88.25 69 GLN A N 1
ATOM 562 C CA . GLN A 1 69 ? 9.464 4.613 -14.577 1.00 88.25 69 GLN A CA 1
ATOM 563 C C . GLN A 1 69 ? 10.473 3.928 -15.516 1.00 88.25 69 GLN A C 1
ATOM 565 O O . GLN A 1 69 ? 11.005 4.554 -16.433 1.00 88.25 69 GLN A O 1
ATOM 570 N N . GLY A 1 70 ? 10.699 2.623 -15.340 1.00 87.69 70 GLY A N 1
ATOM 571 C CA . GLY A 1 70 ? 11.547 1.787 -16.175 1.00 87.69 70 GLY A CA 1
ATOM 572 C C . GLY A 1 70 ? 12.855 1.389 -15.495 1.00 87.69 70 GLY A C 1
ATOM 573 O O . GLY A 1 70 ? 13.376 2.056 -14.602 1.00 87.69 70 GLY A O 1
ATOM 574 N N . LYS A 1 71 ? 13.441 0.282 -15.968 1.00 88.00 71 LYS A N 1
ATOM 575 C CA . LYS A 1 71 ? 14.672 -0.295 -15.397 1.00 88.00 71 LYS A CA 1
ATOM 576 C C . LYS A 1 71 ? 15.866 0.665 -15.379 1.00 88.00 71 LYS A C 1
ATOM 578 O O . LYS A 1 71 ? 16.726 0.499 -14.526 1.00 88.00 71 LYS A O 1
ATOM 583 N N . ALA A 1 72 ? 15.909 1.644 -16.285 1.00 88.69 72 ALA A N 1
ATOM 584 C CA . ALA A 1 72 ? 16.980 2.638 -16.358 1.00 88.69 72 ALA A CA 1
ATOM 585 C C . ALA A 1 72 ? 17.038 3.569 -15.132 1.00 88.69 72 ALA A C 1
ATOM 587 O O . ALA A 1 72 ? 18.112 4.057 -14.806 1.00 88.69 72 ALA A O 1
ATOM 588 N N . ILE A 1 73 ? 15.904 3.784 -14.454 1.00 88.75 73 ILE A N 1
ATOM 589 C CA . ILE A 1 73 ? 15.808 4.589 -13.223 1.00 88.75 73 ILE A CA 1
ATOM 590 C C . ILE A 1 73 ? 16.055 3.728 -11.970 1.00 88.75 73 ILE A C 1
ATOM 592 O O . ILE A 1 73 ? 16.327 4.231 -10.886 1.00 88.75 73 ILE A O 1
ATOM 596 N N . GLY A 1 74 ? 15.972 2.402 -12.103 1.00 88.56 74 GLY A N 1
ATOM 597 C CA . GLY A 1 74 ? 16.161 1.482 -10.986 1.00 88.56 74 GLY A CA 1
ATOM 598 C C . GLY A 1 74 ? 17.614 1.303 -10.572 1.00 88.56 74 GLY A C 1
ATOM 599 O O . GLY A 1 74 ? 18.550 1.546 -11.324 1.00 88.56 74 GLY A O 1
ATOM 600 N N . CYS A 1 75 ? 17.804 0.752 -9.376 1.00 90.56 75 CYS A N 1
ATOM 601 C CA . CYS A 1 75 ? 19.124 0.497 -8.795 1.00 90.56 75 CYS A CA 1
ATOM 602 C C . CYS A 1 75 ? 19.905 -0.669 -9.443 1.00 90.56 75 CYS A C 1
ATOM 604 O O . CYS A 1 75 ? 20.915 -1.113 -8.899 1.00 90.56 75 CYS A O 1
ATOM 606 N N . GLY A 1 76 ? 19.418 -1.233 -10.555 1.00 88.19 76 GLY A N 1
ATOM 607 C CA . GLY A 1 76 ? 20.049 -2.343 -11.284 1.00 88.19 76 GLY A CA 1
ATOM 608 C C . GLY A 1 76 ? 20.023 -3.709 -10.583 1.00 88.19 76 GLY A C 1
ATOM 609 O O . GLY A 1 76 ? 20.363 -4.717 -11.200 1.00 88.19 76 GLY A O 1
ATOM 610 N N . LYS A 1 77 ? 19.596 -3.782 -9.317 1.00 89.94 77 LYS A N 1
ATOM 611 C CA . LYS A 1 77 ? 19.479 -5.043 -8.573 1.00 89.94 77 LYS A CA 1
ATOM 612 C C . LYS A 1 77 ? 18.339 -5.897 -9.125 1.00 89.94 77 LYS A C 1
ATOM 614 O O . LYS A 1 77 ? 17.277 -5.384 -9.476 1.00 89.94 77 LYS A O 1
ATOM 619 N N . ILE A 1 78 ? 18.519 -7.218 -9.111 1.00 85.94 78 ILE A N 1
ATOM 620 C CA . ILE A 1 78 ? 17.461 -8.169 -9.492 1.00 85.94 78 ILE A CA 1
ATOM 621 C C . ILE A 1 78 ? 16.231 -8.070 -8.575 1.00 85.94 78 ILE A C 1
ATOM 623 O O . ILE A 1 78 ? 15.113 -8.316 -9.010 1.00 85.94 78 ILE A O 1
ATOM 627 N N . THR A 1 79 ? 16.437 -7.639 -7.330 1.00 86.69 79 THR A N 1
ATOM 628 C CA . THR A 1 79 ? 15.396 -7.420 -6.319 1.00 86.69 79 THR A CA 1
ATOM 629 C C . THR A 1 79 ? 14.739 -6.036 -6.404 1.00 86.69 79 THR A C 1
ATOM 631 O O . THR A 1 79 ? 14.016 -5.655 -5.492 1.00 86.69 79 THR A O 1
ATOM 634 N N . CYS A 1 80 ? 14.992 -5.250 -7.458 1.00 88.81 80 CYS A N 1
ATOM 635 C CA . CYS A 1 80 ? 14.387 -3.929 -7.642 1.00 88.81 80 CYS A CA 1
ATOM 636 C C . CYS A 1 80 ? 12.879 -4.056 -7.944 1.00 88.81 80 CYS A C 1
ATOM 638 O O . CYS A 1 80 ? 12.463 -4.286 -9.088 1.00 88.81 80 CYS A O 1
ATOM 640 N N . THR A 1 81 ? 12.073 -3.899 -6.896 1.00 90.62 81 THR A N 1
ATOM 641 C CA . THR A 1 81 ? 10.610 -4.052 -6.875 1.00 90.62 81 THR A CA 1
ATOM 642 C C . THR A 1 81 ? 9.956 -2.965 -6.005 1.00 90.62 81 THR A C 1
ATOM 644 O O . THR A 1 81 ? 10.662 -2.133 -5.439 1.00 90.62 81 THR A O 1
ATOM 647 N N . ILE A 1 82 ? 8.623 -2.959 -5.920 1.00 90.19 82 ILE A N 1
ATOM 648 C CA . ILE A 1 82 ? 7.833 -2.140 -4.981 1.00 90.19 82 ILE A CA 1
ATOM 649 C C . ILE A 1 82 ? 8.357 -2.316 -3.542 1.00 90.19 82 ILE A C 1
ATOM 651 O O . ILE A 1 82 ? 8.667 -3.438 -3.145 1.00 90.19 82 ILE A O 1
ATOM 655 N N . GLY A 1 83 ? 8.497 -1.217 -2.792 1.00 82.69 83 GLY A N 1
ATOM 656 C CA . GLY A 1 83 ? 9.137 -1.191 -1.464 1.00 82.69 83 GLY A CA 1
ATOM 657 C C . GLY A 1 83 ? 10.669 -1.060 -1.492 1.00 82.69 83 GLY A C 1
ATOM 658 O O . GLY A 1 83 ? 11.326 -1.124 -0.457 1.00 82.69 83 GLY A O 1
ATOM 659 N N . CYS A 1 84 ? 11.275 -0.898 -2.673 1.00 86.69 84 CYS A N 1
ATOM 660 C CA . CYS A 1 84 ? 12.693 -0.562 -2.799 1.00 86.69 84 CYS A CA 1
ATOM 661 C C . CYS A 1 84 ? 12.897 0.956 -2.699 1.00 86.69 84 CYS A C 1
ATOM 663 O O . CYS A 1 84 ? 12.203 1.701 -3.380 1.00 86.69 84 CYS A O 1
ATOM 665 N N . ASP A 1 85 ? 13.927 1.394 -1.968 1.00 85.62 85 ASP A N 1
ATOM 666 C CA . ASP A 1 85 ? 14.295 2.813 -1.784 1.00 85.62 85 ASP A CA 1
ATOM 667 C C . ASP A 1 85 ? 14.832 3.520 -3.059 1.00 85.62 85 ASP A C 1
ATOM 669 O O . ASP A 1 85 ? 15.589 4.483 -2.969 1.00 85.62 85 ASP A O 1
ATOM 673 N N . CYS A 1 86 ? 14.532 3.021 -4.264 1.00 89.19 86 CYS A N 1
ATOM 674 C CA . CYS A 1 86 ? 14.957 3.630 -5.529 1.00 89.19 86 CYS A CA 1
ATOM 675 C C . CYS A 1 86 ? 13.769 4.195 -6.308 1.00 89.19 86 CYS A C 1
ATOM 677 O O . CYS A 1 86 ? 12.672 3.647 -6.259 1.00 89.19 86 CYS A O 1
ATOM 679 N N . ASP A 1 87 ? 14.027 5.179 -7.165 1.00 88.62 87 ASP A N 1
ATOM 680 C CA . ASP A 1 87 ? 12.976 5.922 -7.867 1.00 88.62 87 ASP A CA 1
ATOM 681 C C . ASP A 1 87 ? 12.290 5.155 -9.008 1.00 88.62 87 ASP A C 1
ATOM 683 O O . ASP A 1 87 ? 11.472 5.716 -9.729 1.00 88.62 87 ASP A O 1
ATOM 687 N N . ARG A 1 88 ? 12.589 3.870 -9.238 1.00 91.88 88 ARG A N 1
ATOM 688 C CA . ARG A 1 88 ? 11.973 3.136 -10.356 1.00 91.88 88 ARG A CA 1
ATOM 689 C C . ARG A 1 88 ? 10.456 3.051 -10.239 1.00 91.88 88 ARG A C 1
ATOM 691 O O . ARG A 1 88 ? 9.775 3.214 -11.246 1.00 91.88 88 ARG A O 1
ATOM 698 N N . TYR A 1 89 ? 9.943 2.743 -9.055 1.00 91.50 89 TYR A N 1
ATOM 699 C CA . TYR A 1 89 ? 8.507 2.642 -8.826 1.00 91.50 89 TYR A CA 1
ATOM 700 C C . TYR A 1 89 ? 8.059 3.905 -8.113 1.00 91.50 89 TYR A C 1
ATOM 702 O O . TYR A 1 89 ? 8.224 4.036 -6.906 1.00 91.50 89 TYR A O 1
ATOM 710 N N . LEU A 1 90 ? 7.538 4.849 -8.888 1.00 90.12 90 LEU A N 1
ATOM 711 C CA . LEU A 1 90 ? 7.110 6.135 -8.367 1.00 90.12 90 LEU A CA 1
ATOM 712 C C . LEU A 1 90 ? 5.697 6.022 -7.815 1.00 90.12 90 LEU A C 1
ATOM 714 O O . LEU A 1 90 ? 4.774 5.715 -8.573 1.00 90.12 90 LEU A O 1
ATOM 718 N N . GLU A 1 91 ? 5.533 6.318 -6.532 1.00 90.25 91 GLU A N 1
ATOM 719 C CA . GLU A 1 91 ? 4.222 6.490 -5.918 1.00 90.25 91 GLU A CA 1
ATOM 720 C C . GLU A 1 91 ? 3.531 7.723 -6.513 1.00 90.25 91 GLU A C 1
ATOM 722 O O . GLU A 1 91 ? 4.063 8.836 -6.501 1.00 90.25 91 GLU A O 1
ATOM 727 N N . ILE A 1 92 ? 2.339 7.525 -7.069 1.00 89.69 92 ILE A N 1
ATOM 728 C CA . ILE A 1 92 ? 1.532 8.603 -7.650 1.00 89.69 92 ILE A CA 1
ATOM 729 C C . ILE A 1 92 ? 0.300 8.928 -6.814 1.00 89.69 92 ILE A C 1
ATOM 731 O O . ILE A 1 92 ? -0.239 10.031 -6.942 1.00 89.69 92 ILE A O 1
ATOM 735 N N . TRP A 1 93 ? -0.165 7.987 -5.994 1.00 90.19 93 TRP A N 1
ATOM 736 C CA . TRP A 1 93 ? -1.356 8.164 -5.176 1.00 90.19 93 TRP A CA 1
ATOM 737 C C . TRP A 1 93 ? -1.319 7.245 -3.958 1.00 90.19 93 TRP A C 1
ATOM 739 O O . TRP A 1 93 ? -1.156 6.040 -4.121 1.00 90.19 93 TRP A O 1
ATOM 749 N N . ASN A 1 94 ? -1.549 7.808 -2.777 1.00 91.00 94 ASN A N 1
ATOM 750 C CA . ASN A 1 94 ? -1.770 7.090 -1.529 1.00 91.00 94 ASN A CA 1
ATOM 751 C C . ASN A 1 94 ? -3.244 7.210 -1.111 1.00 91.00 94 ASN A C 1
ATOM 753 O O . ASN A 1 94 ? -3.788 8.319 -1.101 1.00 91.00 94 ASN A O 1
ATOM 757 N N . LEU A 1 95 ? -3.890 6.084 -0.810 1.00 91.19 95 LEU A N 1
ATOM 758 C CA . LEU A 1 95 ? -5.262 5.972 -0.319 1.00 91.19 95 LEU A CA 1
ATOM 759 C C . LEU A 1 95 ? -5.214 5.483 1.130 1.00 91.19 95 LEU A C 1
ATOM 761 O O . LEU A 1 95 ? -5.053 4.291 1.381 1.00 91.19 95 LEU A O 1
ATOM 765 N N . VAL A 1 96 ? -5.351 6.397 2.085 1.00 91.00 96 VAL A N 1
ATOM 766 C CA . VAL A 1 96 ? -5.289 6.096 3.516 1.00 91.00 96 VAL A CA 1
ATOM 767 C C . VAL A 1 96 ? -6.695 5.853 4.048 1.00 91.00 96 VAL A C 1
ATOM 769 O O . VAL A 1 96 ? -7.553 6.741 4.017 1.00 91.00 96 VAL A O 1
ATOM 772 N N . PHE A 1 97 ? -6.933 4.654 4.575 1.00 90.00 97 PHE A N 1
ATOM 773 C CA . PHE A 1 97 ? -8.191 4.277 5.207 1.00 90.00 97 PHE A CA 1
ATOM 774 C C . PHE A 1 97 ? -8.105 4.605 6.698 1.00 90.00 97 PHE A C 1
ATOM 776 O O . PHE A 1 97 ? -7.696 3.791 7.523 1.00 90.00 97 PHE A O 1
ATOM 783 N N . MET A 1 98 ? -8.472 5.832 7.055 1.00 87.88 98 MET A N 1
ATOM 784 C CA . MET A 1 98 ? -8.428 6.313 8.433 1.00 87.88 98 MET A CA 1
ATOM 785 C C . MET A 1 98 ? -9.414 5.522 9.296 1.00 87.88 98 MET A C 1
ATOM 787 O O . MET A 1 98 ? -10.632 5.670 9.163 1.00 87.88 98 MET A O 1
ATOM 791 N N . GLN A 1 99 ? -8.877 4.703 10.198 1.00 89.19 99 GLN A N 1
ATOM 792 C CA . GLN A 1 99 ? -9.637 3.852 11.126 1.00 89.19 99 GLN A CA 1
ATOM 793 C C . GLN A 1 99 ? -9.269 4.131 12.591 1.00 89.19 99 GLN A C 1
ATOM 795 O O . GLN A 1 99 ? -10.102 3.987 13.482 1.00 89.19 99 GLN A O 1
ATOM 800 N N . TYR A 1 100 ? -8.006 4.499 12.801 1.00 91.50 100 TYR A N 1
ATOM 801 C CA . TYR A 1 100 ? -7.262 4.784 14.025 1.00 91.50 100 TYR A CA 1
ATOM 802 C C . TYR A 1 100 ? -7.369 6.222 14.542 1.00 91.50 100 TYR A C 1
ATOM 804 O O . TYR A 1 100 ? -7.152 7.120 13.739 1.00 91.50 100 TYR A O 1
ATOM 812 N N . ASP A 1 101 ? -7.541 6.474 15.841 1.00 89.88 101 ASP A N 1
ATOM 813 C CA . ASP A 1 101 ? -6.942 7.641 16.510 1.00 89.88 101 ASP A CA 1
ATOM 814 C C . ASP A 1 101 ? -5.908 7.162 17.534 1.00 89.88 101 ASP A C 1
ATOM 816 O O . ASP A 1 101 ? -6.220 6.341 18.404 1.00 89.88 101 ASP A O 1
ATOM 820 N N . ARG A 1 102 ? -4.664 7.630 17.402 1.00 91.25 102 ARG A N 1
ATOM 821 C CA . ARG A 1 102 ? -3.554 7.287 18.293 1.00 91.25 102 ARG A CA 1
ATOM 822 C C . ARG A 1 102 ? -3.361 8.369 19.346 1.00 91.25 102 ARG A C 1
ATOM 824 O O . ARG A 1 102 ? -3.084 9.519 19.007 1.00 91.25 102 ARG A O 1
ATOM 831 N N . ASP A 1 103 ? -3.427 7.995 20.620 1.00 90.38 103 ASP A N 1
ATOM 832 C CA . ASP A 1 103 ? -3.139 8.915 21.723 1.00 90.38 103 ASP A CA 1
ATOM 833 C C . ASP A 1 103 ? -1.636 9.000 22.062 1.00 90.38 103 ASP A C 1
ATOM 835 O O . ASP A 1 103 ? -0.806 8.257 21.535 1.00 90.38 103 ASP A O 1
ATOM 839 N N . ALA A 1 104 ? -1.267 9.906 22.975 1.00 91.44 104 ALA A N 1
ATOM 840 C CA . ALA A 1 104 ? 0.125 10.116 23.392 1.00 91.44 104 ALA A CA 1
ATOM 841 C C . ALA A 1 104 ? 0.753 8.914 24.129 1.00 91.44 104 ALA A C 1
ATOM 843 O O . ALA A 1 104 ? 1.975 8.843 24.247 1.00 91.44 104 ALA A O 1
ATOM 844 N N . SER A 1 105 ? -0.059 7.970 24.620 1.00 90.75 105 SER A N 1
ATOM 845 C CA . SER A 1 105 ? 0.415 6.699 25.186 1.00 90.75 105 SER A CA 1
ATOM 846 C C . SER A 1 105 ? 0.669 5.638 24.108 1.00 90.75 105 SER A C 1
ATOM 848 O O . SER A 1 105 ? 1.215 4.574 24.391 1.00 90.75 105 SER A O 1
ATOM 850 N N . GLY A 1 106 ? 0.296 5.941 22.862 1.00 86.38 106 GLY A N 1
ATOM 851 C CA . GLY A 1 106 ? 0.399 5.063 21.711 1.00 86.38 106 GLY A CA 1
ATOM 852 C C . GLY A 1 106 ? -0.802 4.141 21.527 1.00 86.38 106 GLY A C 1
ATOM 853 O O . GLY A 1 106 ? -0.757 3.297 20.633 1.00 86.38 106 GLY A O 1
ATOM 854 N N . LYS A 1 107 ? -1.863 4.291 22.329 1.00 90.38 107 LYS A N 1
ATOM 855 C CA . LYS A 1 107 ? -3.075 3.478 22.225 1.00 90.38 107 LYS A CA 1
ATOM 856 C C . LYS A 1 107 ? -3.884 3.897 20.998 1.00 90.38 107 LYS A C 1
ATOM 858 O O . LYS A 1 107 ? -4.170 5.077 20.815 1.00 90.38 107 LYS A O 1
ATOM 863 N N . LEU A 1 108 ? -4.287 2.908 20.202 1.00 88.50 108 LEU A N 1
ATOM 864 C CA . LEU A 1 108 ? -5.173 3.077 19.052 1.00 88.50 108 LEU A CA 1
ATOM 865 C C . LEU A 1 108 ? -6.634 2.906 19.482 1.00 88.50 108 LEU A C 1
ATOM 867 O O . LEU A 1 108 ? -7.006 1.881 20.056 1.00 88.50 108 LEU A O 1
ATOM 871 N N . THR A 1 109 ? -7.462 3.909 19.203 1.00 91.81 109 THR A N 1
ATOM 872 C CA . THR A 1 109 ? -8.908 3.882 19.455 1.00 91.81 109 THR A CA 1
ATOM 873 C C . THR A 1 109 ? -9.656 4.023 18.132 1.00 91.81 109 THR A C 1
ATOM 875 O O . THR A 1 109 ? -9.351 4.958 17.396 1.00 91.81 109 THR A O 1
ATOM 878 N N . PRO A 1 110 ? -10.627 3.147 17.807 1.00 92.38 110 PRO A N 1
ATOM 879 C CA . PRO A 1 110 ? -11.375 3.254 16.559 1.00 92.38 110 PRO A CA 1
ATOM 880 C C . PRO A 1 110 ? -12.056 4.616 16.398 1.00 92.38 110 PRO A C 1
ATOM 882 O O . PRO A 1 110 ? -12.705 5.114 17.323 1.00 92.38 110 PRO A O 1
ATOM 885 N N . LEU A 1 111 ? -11.946 5.196 15.206 1.00 87.62 111 LEU A N 1
ATOM 886 C CA . LEU A 1 111 ? -12.643 6.419 14.844 1.00 87.62 111 LEU A CA 1
ATOM 887 C C . LEU A 1 111 ? -14.157 6.168 14.781 1.00 87.62 111 LEU A C 1
ATOM 889 O O . LEU A 1 111 ? -14.600 5.136 14.276 1.00 87.62 111 LEU A O 1
ATOM 893 N N . PRO A 1 112 ? -14.986 7.136 15.212 1.00 85.62 112 PRO A N 1
ATOM 894 C CA . PRO A 1 112 ? -16.441 6.998 15.159 1.00 85.62 112 PRO A CA 1
ATOM 895 C C . PRO A 1 112 ? -16.978 6.930 13.722 1.00 85.62 112 PRO A C 1
ATOM 897 O O . PRO A 1 112 ? -18.086 6.446 13.498 1.00 85.62 112 PRO A O 1
ATOM 900 N N . LYS A 1 113 ? -16.216 7.453 12.753 1.00 84.38 113 LYS A N 1
ATOM 901 C CA . LYS A 1 113 ? -16.526 7.426 11.322 1.00 84.38 113 LYS A CA 1
ATOM 902 C C . LYS A 1 113 ? -15.238 7.176 10.529 1.00 84.38 113 LYS A C 1
ATOM 904 O O . LYS A 1 113 ? -14.462 8.122 10.364 1.00 84.38 113 LYS A O 1
ATOM 909 N N . PRO A 1 114 ? -15.009 5.944 10.041 1.00 78.88 114 PRO A N 1
ATOM 910 C CA . PRO A 1 114 ? -13.926 5.671 9.108 1.00 78.88 114 PRO A CA 1
ATOM 911 C C . PRO A 1 114 ? -14.001 6.612 7.906 1.00 78.88 114 PRO A C 1
ATOM 913 O O . PRO A 1 114 ? -15.091 6.923 7.420 1.00 78.88 114 PRO A O 1
ATOM 916 N N . SER A 1 115 ? -12.852 7.111 7.469 1.00 80.12 115 SER A N 1
ATOM 917 C CA . SER A 1 115 ? -12.747 8.116 6.406 1.00 80.12 115 SER A CA 1
ATOM 918 C C . SER A 1 115 ? -11.614 7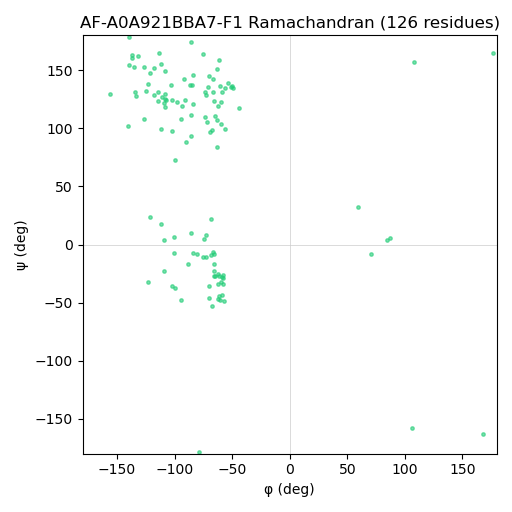.754 5.453 1.00 80.12 115 SER A C 1
ATOM 920 O O . SER A 1 115 ? -10.732 6.979 5.808 1.00 80.12 115 SER A O 1
ATOM 922 N N . ILE A 1 116 ? -11.629 8.315 4.246 1.00 81.19 116 ILE A N 1
ATOM 923 C CA . ILE A 1 116 ? -10.539 8.148 3.282 1.00 81.19 116 ILE A CA 1
ATOM 924 C C . ILE A 1 116 ? -9.803 9.481 3.178 1.00 81.19 116 ILE A C 1
ATOM 926 O O . ILE A 1 116 ? -10.420 10.489 2.833 1.00 81.19 116 ILE A O 1
ATOM 930 N N . ASP A 1 117 ? -8.506 9.474 3.466 1.00 79.88 117 ASP A N 1
ATOM 931 C CA . ASP A 1 117 ? -7.598 10.564 3.112 1.00 79.88 117 ASP A CA 1
ATOM 932 C C . ASP A 1 117 ? -6.772 10.135 1.899 1.00 79.88 117 ASP A C 1
ATOM 934 O O . ASP A 1 117 ? -6.351 8.983 1.809 1.00 79.88 117 ASP A O 1
ATOM 938 N N . THR A 1 118 ? -6.579 11.023 0.923 1.00 81.19 118 THR A N 1
ATOM 939 C CA . THR A 1 118 ? -5.812 10.661 -0.274 1.00 81.19 118 THR A CA 1
ATOM 940 C C . THR A 1 118 ? -4.800 11.728 -0.640 1.00 81.19 118 THR A C 1
ATOM 942 O O . THR A 1 118 ? -5.167 12.886 -0.849 1.00 81.19 118 THR A O 1
ATOM 945 N N . GLY A 1 119 ? -3.545 11.321 -0.812 1.00 76.94 119 GLY A N 1
ATOM 946 C CA . GLY A 1 119 ? -2.458 12.178 -1.273 1.00 76.94 119 GLY A CA 1
ATOM 947 C C . GLY A 1 119 ? -2.055 11.813 -2.695 1.00 76.94 119 GLY A C 1
ATOM 948 O O . GLY A 1 119 ? -1.731 10.662 -2.966 1.00 76.94 119 GLY A O 1
ATOM 949 N N . ARG A 1 120 ? -2.062 12.779 -3.618 1.00 74.38 120 ARG A N 1
ATOM 950 C CA . ARG A 1 120 ? -1.560 12.575 -4.984 1.00 74.38 120 ARG A CA 1
ATOM 951 C C . ARG A 1 120 ? -0.172 13.188 -5.119 1.00 74.38 120 ARG A C 1
ATOM 953 O O . ARG A 1 120 ? -0.014 14.391 -4.904 1.00 74.38 120 ARG A O 1
ATOM 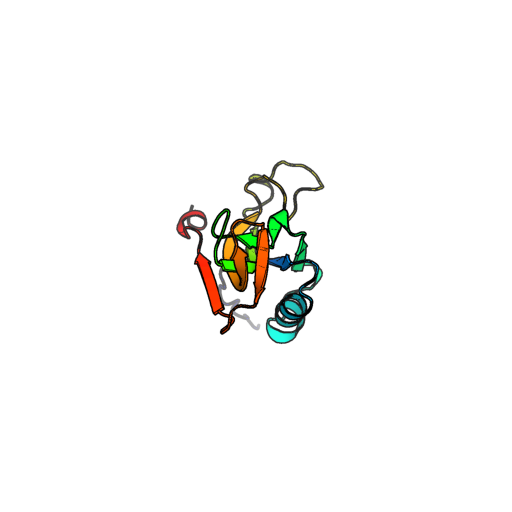960 N N . GLY A 1 121 ? 0.802 12.387 -5.540 1.00 65.38 121 GLY A N 1
ATOM 961 C CA . GLY A 1 121 ? 2.133 12.874 -5.889 1.00 65.38 121 GLY A CA 1
ATOM 962 C C . GLY A 1 121 ? 2.097 13.868 -7.065 1.00 65.38 121 GLY A C 1
ATOM 963 O O . GLY A 1 121 ? 1.130 13.908 -7.839 1.00 65.38 121 GLY A O 1
ATOM 964 N N . PRO A 1 122 ? 3.128 14.714 -7.236 1.00 58.53 122 PRO A N 1
ATOM 965 C CA . PRO A 1 122 ? 3.190 15.649 -8.352 1.00 58.53 122 PRO A CA 1
ATOM 966 C C . PRO A 1 122 ? 3.237 14.900 -9.696 1.00 58.53 122 PRO A C 1
ATOM 968 O O . PRO A 1 122 ? 4.183 14.182 -10.002 1.00 58.53 122 PRO A O 1
ATOM 971 N N . LEU A 1 123 ? 2.230 15.126 -10.548 1.00 53.59 123 LEU A N 1
ATOM 972 C CA . LEU A 1 123 ? 2.073 14.468 -11.859 1.00 53.59 123 LEU A CA 1
ATOM 973 C C . LEU A 1 123 ? 3.172 14.839 -12.886 1.00 53.59 123 LEU A C 1
ATOM 975 O O . LEU A 1 123 ? 3.258 14.237 -13.955 1.00 53.59 123 LEU A O 1
ATOM 979 N N . ASN A 1 124 ? 4.036 15.811 -12.572 1.00 52.28 124 ASN A 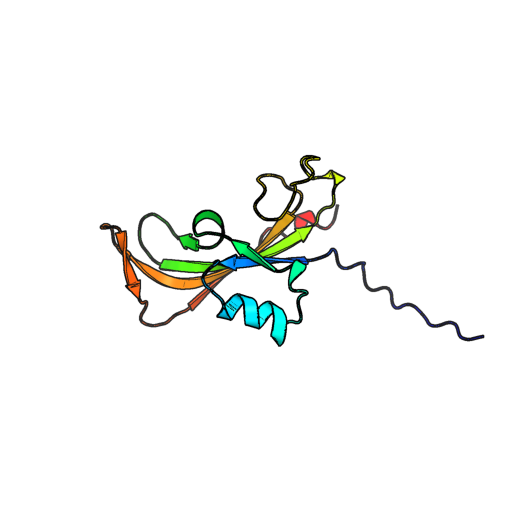N 1
ATOM 980 C CA . ASN A 1 124 ? 5.062 16.330 -13.486 1.00 52.28 124 ASN A CA 1
ATOM 981 C C . ASN A 1 124 ? 6.191 15.335 -13.818 1.00 52.28 124 ASN A C 1
ATOM 983 O O . ASN A 1 124 ? 6.968 15.604 -14.730 1.00 52.28 124 ASN A O 1
ATOM 987 N N . ALA A 1 125 ? 6.273 14.188 -13.140 1.00 48.09 125 ALA A N 1
ATOM 988 C CA . ALA A 1 125 ? 7.281 13.160 -13.412 1.00 48.09 125 ALA A CA 1
ATOM 989 C C . ALA A 1 125 ? 7.014 12.327 -14.688 1.00 48.09 125 ALA A C 1
ATOM 991 O O . ALA A 1 125 ? 7.880 11.580 -15.126 1.00 48.09 125 ALA A O 1
ATOM 992 N N . LEU A 1 126 ? 5.830 12.431 -15.309 1.00 43.91 126 LEU A N 1
ATOM 993 C CA . LEU A 1 126 ? 5.444 11.561 -16.433 1.00 43.91 126 LEU A CA 1
ATOM 994 C C . LEU A 1 126 ? 5.594 12.190 -17.828 1.00 43.91 126 LEU A C 1
ATOM 996 O O . LEU A 1 126 ? 5.407 11.471 -18.811 1.00 43.91 126 LEU A O 1
ATOM 1000 N N . LEU A 1 127 ? 5.910 13.489 -17.917 1.00 40.28 127 LEU A N 1
ATOM 1001 C CA . LEU A 1 127 ? 5.928 14.277 -19.163 1.00 40.28 127 LEU A CA 1
ATOM 1002 C C . LEU A 1 127 ? 7.327 14.731 -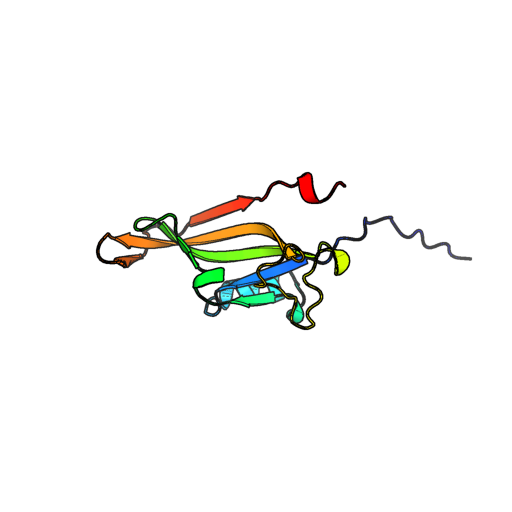19.624 1.00 40.28 127 LEU A C 1
ATOM 1004 O O . LEU A 1 127 ? 7.419 15.630 -20.458 1.00 40.28 127 LEU A O 1
ATOM 1008 N N . GLN A 1 128 ? 8.399 14.120 -19.118 1.00 37.19 128 GLN A N 1
ATOM 1009 C CA . GLN A 1 128 ? 9.759 14.301 -19.646 1.00 37.19 128 GLN A CA 1
ATOM 1010 C C . GLN A 1 128 ? 10.251 13.016 -20.309 1.00 37.19 128 GLN A C 1
ATOM 1012 O O . GLN A 1 128 ? 9.967 11.923 -19.761 1.00 37.19 128 GLN A O 1
#

Foldseek 3Di:
DDDPPPDPDPPQFDKAKEWAQPCVVVLCCVCPVVVDDNVRYHHDHCVQFKDDPDLWFWIAGKMWMWGQPDPVQFPVDPPGDPVDPTPRTPTFKIWGFGQWTQDNVRDTDGDPDTDIDMDGDDPVVPPD

Mean predicted aligned error: 8.57 Å